Protein AF-A0A075B1C9-F1 (afdb_monomer_lite)

pLDDT: mean 78.65, std 13.09, range [42.47, 95.5]

Sequence (97 aa):
MNSGLLLNLMFSNHENHDIPIAGHLIFKTFQQISERFYWDRMGRDVKFWIRSCKSCVAKKALDAKRNGLLKPILVSKPHEIVGLNFYGPLPKTKTGY

Foldseek 3Di:
DDPVVVVVCVVLLCVCAVPPVNPNDLVSSLVVCVVPDDDPPSNVVSVVVSCPDPVSVVPPPPPCPPPPDDDDDDDDDPPPDDDDDDDDDDDDDPVGD

InterPro domains:
  IPR041588 Integrase zinc-binding domain [PF17921] (15-60)
  IPR052160 Gypsy Retrotransposon Integrase-like [PTHR47266] (14-96)

Structure (mmCIF, N/CA/C/O backbone):
data_AF-A0A075B1C9-F1
#
_entry.id   AF-A0A075B1C9-F1
#
loop_
_atom_site.group_PDB
_atom_site.id
_atom_site.type_symbol
_atom_site.label_atom_id
_atom_site.label_alt_id
_atom_site.label_comp_id
_atom_site.label_asym_id
_atom_site.label_entity_id
_atom_site.label_seq_id
_atom_site.pdbx_PDB_ins_code
_atom_site.Cartn_x
_atom_site.Cartn_y
_atom_site.Cartn_z
_atom_site.occupancy
_atom_site.B_iso_or_equiv
_atom_site.auth_seq_id
_atom_site.auth_comp_id
_atom_site.auth_asym_id
_atom_site.auth_atom_id
_atom_site.pdbx_PDB_model_num
ATOM 1 N N . MET A 1 1 ? 24.234 -14.054 -24.121 1.00 43.59 1 MET A N 1
ATOM 2 C CA . MET A 1 1 ? 23.487 -12.811 -23.819 1.00 43.59 1 MET A CA 1
ATOM 3 C C . MET A 1 1 ? 24.505 -11.764 -23.397 1.00 43.59 1 MET A C 1
ATOM 5 O O . MET A 1 1 ? 25.276 -12.035 -22.490 1.00 43.59 1 MET A O 1
ATOM 9 N N . ASN A 1 2 ? 24.603 -10.663 -24.145 1.00 42.47 2 ASN A N 1
ATOM 10 C CA . ASN A 1 2 ? 25.724 -9.717 -24.091 1.00 42.47 2 ASN A CA 1
ATOM 11 C C . ASN A 1 2 ? 25.720 -8.877 -22.805 1.00 42.47 2 ASN A C 1
ATOM 13 O O . ASN A 1 2 ? 24.765 -8.150 -22.537 1.00 42.47 2 ASN A O 1
ATOM 17 N N . SER A 1 3 ? 26.826 -8.920 -22.066 1.00 45.75 3 SER A N 1
ATOM 18 C CA . SER A 1 3 ? 27.063 -8.228 -20.792 1.00 45.75 3 SER A CA 1
ATOM 19 C C . SER A 1 3 ? 26.883 -6.700 -20.863 1.00 45.75 3 SER A C 1
ATOM 21 O O . SER A 1 3 ? 26.633 -6.065 -19.845 1.00 45.75 3 SER A O 1
ATOM 23 N N . GLY A 1 4 ? 26.959 -6.105 -22.061 1.00 51.78 4 GLY A N 1
ATOM 24 C CA . GLY A 1 4 ? 26.792 -4.663 -22.288 1.00 51.78 4 GLY A CA 1
ATOM 25 C C . GLY A 1 4 ? 25.341 -4.156 -22.330 1.00 51.78 4 GLY A C 1
ATOM 26 O O . GLY A 1 4 ? 25.107 -2.977 -22.079 1.00 51.78 4 GLY A O 1
ATOM 27 N N . LEU A 1 5 ? 24.349 -5.016 -22.595 1.00 54.44 5 LEU A N 1
ATOM 28 C CA . LEU A 1 5 ? 22.931 -4.609 -22.598 1.00 54.44 5 LEU A CA 1
ATOM 29 C C . LEU A 1 5 ? 22.398 -4.376 -21.177 1.00 54.44 5 LEU A C 1
ATOM 31 O O . LEU A 1 5 ? 21.570 -3.497 -20.966 1.00 54.44 5 LEU A O 1
ATOM 35 N N . LEU A 1 6 ? 22.916 -5.111 -20.190 1.00 55.06 6 LEU A N 1
ATOM 36 C CA . LEU A 1 6 ? 22.496 -4.986 -18.792 1.00 55.06 6 LEU A CA 1
ATOM 37 C C . LEU A 1 6 ? 22.875 -3.632 -18.176 1.00 55.06 6 LEU A C 1
ATOM 39 O O . LEU A 1 6 ? 22.073 -3.078 -17.429 1.00 55.06 6 LEU A O 1
ATOM 43 N N . LEU A 1 7 ? 24.042 -3.072 -18.519 1.00 50.31 7 LEU A N 1
ATOM 44 C CA . LEU A 1 7 ? 24.460 -1.763 -18.002 1.00 50.31 7 LEU A CA 1
ATOM 45 C C . LEU A 1 7 ? 23.575 -0.631 -18.546 1.00 50.31 7 LEU A C 1
ATOM 47 O O . LEU A 1 7 ? 23.062 0.171 -17.771 1.00 50.31 7 LEU A O 1
ATOM 51 N N . ASN A 1 8 ? 23.331 -0.600 -19.861 1.00 54.03 8 ASN A N 1
ATOM 52 C CA . ASN A 1 8 ? 22.540 0.464 -20.497 1.00 54.03 8 ASN A CA 1
ATOM 53 C C . ASN A 1 8 ? 21.066 0.455 -20.063 1.00 54.03 8 ASN A C 1
ATOM 55 O O . ASN A 1 8 ? 20.447 1.510 -19.919 1.00 54.03 8 ASN A O 1
ATOM 59 N N . LEU A 1 9 ? 20.512 -0.729 -19.795 1.00 59.38 9 LEU A N 1
ATOM 60 C CA . LEU A 1 9 ? 19.147 -0.867 -19.294 1.00 59.38 9 LEU A CA 1
ATOM 61 C C . LEU A 1 9 ? 19.003 -0.390 -17.850 1.00 59.38 9 LEU A C 1
ATOM 63 O O . LEU A 1 9 ? 17.981 0.195 -17.509 1.00 59.38 9 LEU A O 1
ATOM 67 N N . MET A 1 10 ? 20.012 -0.583 -17.001 1.00 57.00 10 MET A N 1
ATOM 68 C CA . MET A 1 10 ? 19.943 -0.171 -15.596 1.00 57.00 10 MET A CA 1
ATOM 69 C C . MET A 1 10 ? 19.908 1.358 -15.437 1.00 57.00 10 MET A C 1
ATOM 71 O O . MET A 1 10 ? 19.096 1.863 -14.661 1.00 57.00 10 MET A O 1
ATOM 75 N N . PHE A 1 11 ? 20.716 2.093 -16.213 1.00 56.47 11 PHE A N 1
ATOM 76 C CA . PHE A 1 11 ? 20.747 3.563 -16.178 1.00 56.47 11 PHE A CA 1
ATOM 77 C C . PHE A 1 11 ? 19.475 4.191 -16.759 1.00 56.47 11 PHE A C 1
ATOM 79 O O . PHE A 1 11 ? 18.851 5.029 -16.109 1.00 56.47 11 PHE A O 1
ATOM 86 N N . SER A 1 12 ? 19.024 3.729 -17.932 1.00 60.91 12 SER A N 1
ATOM 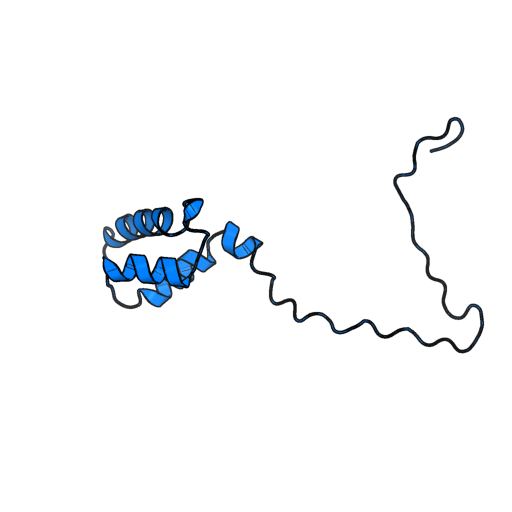87 C CA . SER A 1 12 ? 17.816 4.269 -18.572 1.00 60.91 12 SER A CA 1
ATOM 88 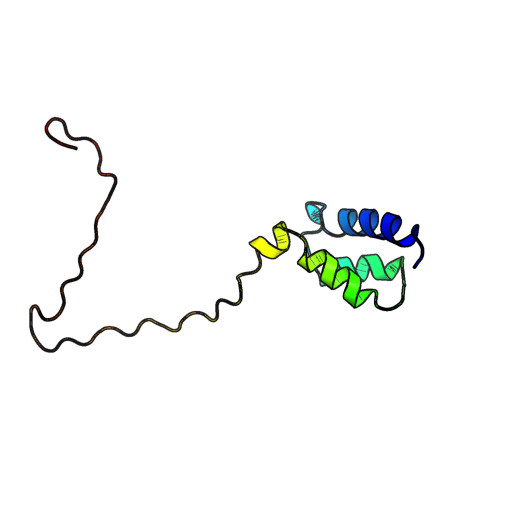C C . SER A 1 12 ? 16.548 3.988 -17.761 1.00 60.91 12 SER A C 1
ATOM 90 O O . SER A 1 12 ? 15.649 4.824 -17.690 1.00 60.91 12 SER A O 1
ATOM 92 N N . ASN A 1 13 ? 16.476 2.832 -17.101 1.00 65.19 13 ASN A N 1
ATOM 93 C CA . ASN A 1 13 ? 15.350 2.501 -16.240 1.00 65.19 13 ASN A CA 1
ATOM 94 C C . ASN A 1 13 ? 15.298 3.412 -15.003 1.00 65.19 13 ASN A C 1
ATOM 96 O O . ASN A 1 13 ? 14.232 3.932 -14.686 1.00 65.19 13 ASN A O 1
ATOM 100 N N . HIS A 1 14 ? 16.431 3.683 -14.348 1.00 68.31 14 HIS A N 1
ATOM 101 C CA . HIS A 1 14 ? 16.468 4.581 -13.189 1.00 68.31 14 HIS A CA 1
ATOM 102 C C . HIS A 1 14 ? 16.069 6.021 -13.568 1.00 68.31 14 HIS A C 1
ATOM 104 O O . HIS A 1 14 ? 15.235 6.634 -12.900 1.00 68.31 14 HIS A O 1
ATOM 110 N N . GLU A 1 15 ? 16.583 6.542 -14.685 1.00 72.44 15 GLU A N 1
ATOM 111 C CA . GLU A 1 15 ? 16.237 7.880 -15.187 1.00 72.44 15 GLU A CA 1
ATOM 112 C C . GLU A 1 15 ? 14.760 8.011 -15.574 1.00 72.44 15 GLU A C 1
ATOM 114 O O . GLU A 1 15 ? 14.142 9.035 -15.316 1.00 72.44 15 GLU A O 1
ATOM 119 N N . ASN A 1 16 ? 14.156 6.976 -16.159 1.00 74.56 16 ASN A N 1
ATOM 120 C CA . ASN A 1 16 ? 12.783 7.057 -16.663 1.00 74.56 16 ASN A CA 1
ATOM 121 C C . ASN A 1 16 ? 11.710 6.643 -15.644 1.00 74.56 16 ASN A C 1
ATOM 123 O O . ASN A 1 16 ? 10.516 6.673 -15.966 1.00 74.56 16 ASN A O 1
ATOM 127 N N . HIS A 1 17 ? 12.098 6.213 -14.441 1.00 84.75 17 HIS A N 1
ATOM 128 C CA . HIS A 1 17 ? 11.156 5.666 -13.462 1.00 84.75 17 HIS A CA 1
ATOM 129 C C . HIS A 1 17 ? 11.478 5.988 -12.002 1.00 84.75 17 HIS A C 1
ATOM 131 O O . HIS A 1 17 ? 10.530 6.216 -11.252 1.00 84.75 17 HIS A O 1
ATOM 137 N N . ASP A 1 18 ? 12.749 6.033 -11.594 1.00 80.62 18 ASP A N 1
ATOM 138 C CA . ASP A 1 18 ? 13.138 6.266 -10.192 1.00 80.62 18 ASP A CA 1
ATOM 139 C C . ASP A 1 18 ? 13.411 7.744 -9.870 1.00 80.62 18 ASP A C 1
ATOM 141 O O . ASP A 1 18 ? 13.507 8.112 -8.698 1.00 80.62 18 ASP A O 1
ATOM 145 N N . ILE A 1 19 ? 13.461 8.627 -10.875 1.00 81.56 19 ILE A N 1
ATOM 146 C CA . ILE A 1 19 ? 13.498 10.071 -10.621 1.00 81.56 19 ILE A CA 1
ATOM 147 C C . ILE A 1 19 ? 12.153 10.555 -10.042 1.00 81.56 19 ILE A C 1
ATOM 149 O O . ILE A 1 19 ? 11.092 10.129 -10.515 1.00 81.56 19 ILE A O 1
ATOM 153 N N . PRO A 1 20 ? 12.149 11.497 -9.075 1.00 74.56 20 PRO A N 1
ATOM 154 C CA . PRO A 1 20 ? 10.922 11.951 -8.409 1.00 74.56 20 PRO A CA 1
ATOM 155 C C . PRO A 1 20 ? 9.812 12.412 -9.367 1.00 74.56 20 PRO A C 1
ATOM 157 O O . PRO A 1 20 ? 8.632 12.171 -9.117 1.00 74.56 20 PRO A O 1
ATOM 160 N N . ILE A 1 21 ? 10.189 13.027 -10.492 1.00 76.25 21 ILE A N 1
ATOM 161 C CA . ILE A 1 21 ? 9.257 13.554 -11.501 1.00 76.25 21 ILE A CA 1
ATOM 162 C C . ILE A 1 21 ? 8.675 12.484 -12.442 1.00 76.25 21 ILE A C 1
ATOM 164 O O . ILE A 1 21 ? 7.659 12.731 -13.089 1.00 76.25 21 ILE A O 1
ATOM 168 N N . ALA A 1 22 ? 9.288 11.299 -12.541 1.00 80.50 22 ALA A N 1
ATOM 169 C CA . ALA A 1 22 ? 8.810 10.224 -13.417 1.00 80.50 22 ALA A CA 1
ATOM 170 C C . ALA A 1 22 ? 7.599 9.485 -12.829 1.00 80.50 22 ALA A C 1
ATOM 172 O O . ALA A 1 22 ? 6.866 8.810 -13.556 1.00 80.50 22 ALA A O 1
ATOM 173 N N . GLY A 1 23 ? 7.374 9.621 -11.518 1.00 79.62 23 GLY A N 1
ATOM 174 C CA . GLY A 1 23 ? 6.166 9.152 -10.842 1.00 79.62 23 GLY A CA 1
ATOM 175 C C . GLY A 1 23 ? 5.967 7.634 -10.861 1.00 79.62 23 GLY A C 1
ATOM 176 O O . GLY A 1 23 ? 4.862 7.180 -10.572 1.00 79.62 23 GLY A O 1
ATOM 177 N N . HIS A 1 24 ? 6.999 6.852 -11.198 1.00 85.81 24 HIS A N 1
ATOM 178 C CA . HIS A 1 24 ? 6.925 5.395 -11.342 1.00 85.81 24 HIS A CA 1
ATOM 179 C C . HIS A 1 24 ? 5.820 4.911 -12.316 1.00 85.81 24 HIS A C 1
ATOM 181 O O . HIS A 1 24 ? 5.133 3.909 -12.086 1.00 85.81 24 HIS A O 1
ATOM 187 N N . LEU A 1 25 ? 5.606 5.646 -13.414 1.00 83.50 25 LEU A N 1
ATOM 188 C CA . LEU A 1 25 ? 4.528 5.388 -14.372 1.00 83.50 25 LEU A CA 1
ATOM 189 C C . LEU A 1 25 ? 4.894 4.295 -15.385 1.00 83.50 25 LEU A C 1
ATOM 191 O O . LEU A 1 25 ? 5.551 4.557 -16.387 1.00 83.50 25 LEU A O 1
ATOM 195 N N . ILE A 1 26 ? 4.367 3.085 -15.179 1.00 80.38 26 ILE A N 1
ATOM 196 C CA . ILE A 1 26 ? 4.734 1.876 -15.942 1.00 80.38 26 ILE A CA 1
ATOM 197 C C . ILE A 1 26 ? 4.690 2.062 -17.467 1.00 80.38 26 ILE A C 1
ATOM 199 O O . ILE A 1 26 ? 5.655 1.750 -18.164 1.00 80.38 26 ILE A O 1
ATOM 203 N N . PHE A 1 27 ? 3.574 2.574 -17.992 1.00 82.88 27 PHE A N 1
ATOM 204 C CA . PHE A 1 27 ? 3.396 2.760 -19.435 1.00 82.88 27 PHE A CA 1
ATOM 205 C C . PHE A 1 27 ? 4.298 3.861 -20.000 1.00 82.88 27 PHE A C 1
ATOM 207 O O . PHE A 1 27 ? 4.857 3.698 -21.080 1.00 82.88 27 PHE A O 1
ATOM 214 N N . LYS A 1 28 ? 4.491 4.950 -19.250 1.00 84.06 28 LYS A N 1
ATOM 215 C CA . LYS A 1 28 ? 5.323 6.086 -19.663 1.00 84.06 28 LYS A CA 1
ATOM 216 C C . LYS A 1 28 ? 6.811 5.732 -19.644 1.00 84.06 28 LYS A C 1
ATOM 218 O O . LYS A 1 28 ? 7.559 6.171 -20.512 1.00 84.06 28 LYS A O 1
ATOM 223 N N . THR A 1 29 ? 7.237 4.927 -18.673 1.00 85.50 29 THR A N 1
ATOM 224 C CA . THR A 1 29 ? 8.589 4.365 -18.622 1.00 85.50 29 THR A CA 1
ATOM 225 C C . THR A 1 29 ? 8.835 3.483 -19.843 1.00 85.50 29 THR A C 1
ATOM 227 O O . THR A 1 29 ? 9.826 3.677 -20.536 1.00 85.50 29 THR A O 1
ATOM 230 N N . PHE A 1 30 ? 7.906 2.577 -20.171 1.00 84.94 30 PHE A N 1
ATOM 231 C CA . PHE A 1 30 ? 8.034 1.741 -21.366 1.00 84.94 30 PHE A CA 1
ATOM 232 C C . PHE A 1 30 ? 8.093 2.566 -22.661 1.00 84.94 30 PHE A C 1
ATOM 234 O O . PHE A 1 30 ? 8.959 2.313 -23.492 1.00 84.94 30 PHE A O 1
ATOM 241 N N . GLN A 1 31 ? 7.226 3.573 -22.808 1.00 87.00 31 GLN A N 1
ATOM 242 C CA . GLN A 1 31 ? 7.206 4.440 -23.987 1.00 87.00 31 GLN A CA 1
ATOM 243 C C . GLN A 1 31 ? 8.543 5.173 -24.183 1.00 87.00 31 GLN A C 1
ATOM 245 O O . GLN A 1 31 ? 9.142 5.059 -25.248 1.00 87.00 31 GLN A O 1
ATOM 250 N N . GLN A 1 32 ? 9.054 5.845 -23.147 1.00 86.00 32 GLN A N 1
ATOM 251 C CA . GLN A 1 32 ? 10.319 6.591 -23.231 1.00 86.00 32 GLN A CA 1
ATOM 252 C C . GLN A 1 32 ? 11.520 5.691 -23.546 1.00 86.00 32 GLN A C 1
ATOM 254 O O . GLN A 1 32 ? 12.416 6.080 -24.29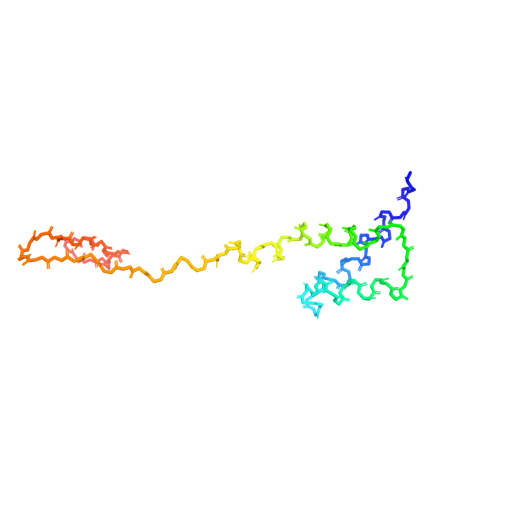1 1.00 86.00 32 GLN A O 1
ATOM 259 N N . ILE A 1 33 ? 11.535 4.468 -23.008 1.00 84.06 33 ILE A N 1
ATOM 260 C CA . ILE A 1 33 ? 12.568 3.481 -23.340 1.00 84.06 33 ILE A CA 1
ATOM 261 C C . ILE A 1 33 ? 12.434 3.058 -24.808 1.00 84.06 33 ILE A C 1
ATOM 263 O O . ILE A 1 33 ? 13.437 3.012 -25.518 1.00 84.06 33 ILE A O 1
ATOM 267 N N . SER A 1 34 ? 11.208 2.808 -25.281 1.00 86.50 34 SER A N 1
ATOM 268 C CA . SER A 1 34 ? 10.944 2.368 -26.659 1.00 86.50 34 SER A CA 1
ATOM 269 C C . SER A 1 34 ? 11.240 3.422 -27.729 1.00 86.50 34 SER A C 1
ATOM 271 O O . SER A 1 34 ? 11.475 3.069 -28.879 1.00 86.50 34 SER A O 1
ATOM 273 N N . GLU A 1 35 ? 11.273 4.705 -27.361 1.00 88.19 35 GLU A N 1
ATOM 274 C CA . GLU A 1 35 ? 11.659 5.798 -28.263 1.00 88.19 35 GLU A CA 1
ATOM 275 C C . GLU A 1 35 ? 13.158 5.782 -28.603 1.00 88.19 35 GLU A C 1
ATOM 277 O O . GLU A 1 35 ? 13.568 6.352 -29.612 1.00 88.19 35 GLU A O 1
ATOM 282 N N . ARG A 1 36 ? 13.987 5.145 -27.765 1.00 84.62 36 ARG A N 1
ATOM 283 C CA . ARG A 1 36 ? 15.456 5.169 -27.889 1.00 84.62 36 ARG A CA 1
ATOM 284 C C . ARG A 1 36 ? 16.073 3.787 -28.069 1.00 84.62 36 ARG A C 1
ATOM 286 O O . ARG A 1 36 ? 17.175 3.677 -28.601 1.00 84.62 36 ARG A O 1
ATOM 293 N N . PHE A 1 37 ? 15.389 2.742 -27.614 1.00 82.19 37 PHE A N 1
ATOM 294 C CA . PHE A 1 37 ? 15.923 1.390 -27.542 1.00 82.19 37 PHE A CA 1
ATOM 295 C C . PHE A 1 37 ? 14.894 0.356 -27.992 1.00 82.19 37 PHE A C 1
ATOM 297 O O . PHE A 1 37 ? 13.691 0.505 -27.790 1.00 82.19 37 PHE A O 1
ATOM 304 N N . TYR A 1 38 ? 15.390 -0.741 -28.558 1.00 83.19 38 TYR A N 1
ATOM 305 C CA . TYR A 1 38 ? 14.592 -1.914 -28.884 1.00 83.19 38 TYR A CA 1
ATOM 306 C C . TYR A 1 38 ? 15.426 -3.182 -28.708 1.00 83.19 38 TYR A C 1
ATOM 308 O O . TYR A 1 38 ? 16.593 -3.227 -29.100 1.00 83.19 38 TYR A O 1
ATOM 316 N N . TRP A 1 39 ? 14.821 -4.219 -28.130 1.00 87.44 39 TRP A N 1
ATOM 317 C CA . TRP A 1 39 ? 15.380 -5.568 -28.083 1.00 87.44 39 TRP A CA 1
ATOM 318 C C . TRP A 1 39 ? 14.269 -6.621 -27.980 1.00 87.44 39 TRP A C 1
ATOM 320 O O . TRP A 1 39 ? 13.123 -6.308 -27.631 1.00 87.44 39 TRP A O 1
ATOM 330 N N . ASP A 1 40 ? 14.608 -7.880 -28.278 1.00 87.81 40 ASP A N 1
ATOM 331 C CA . ASP A 1 40 ? 13.659 -8.991 -28.151 1.00 87.81 40 ASP A CA 1
ATOM 332 C C . ASP A 1 40 ? 13.143 -9.091 -26.709 1.00 87.81 40 ASP A C 1
ATOM 334 O O . ASP A 1 40 ? 13.916 -9.067 -25.756 1.00 87.81 40 ASP A O 1
ATOM 338 N N . ARG A 1 41 ? 11.822 -9.210 -26.547 1.00 85.75 41 ARG A N 1
ATOM 339 C CA . ARG A 1 41 ? 11.127 -9.280 -25.244 1.00 85.75 41 ARG A CA 1
ATOM 340 C C . ARG A 1 41 ? 11.301 -8.059 -24.329 1.00 85.75 41 ARG A C 1
ATOM 342 O O . ARG A 1 41 ? 10.938 -8.154 -23.157 1.00 85.75 41 ARG A O 1
ATOM 349 N N . MET A 1 42 ? 11.681 -6.890 -24.852 1.00 85.50 42 MET A N 1
ATOM 350 C CA . MET A 1 42 ? 11.783 -5.629 -24.095 1.00 85.50 42 MET A CA 1
ATOM 351 C C . MET A 1 42 ? 10.608 -5.357 -23.147 1.00 85.50 42 MET A C 1
ATOM 353 O O . MET A 1 42 ? 10.805 -5.041 -21.975 1.00 85.50 42 MET A O 1
ATOM 357 N N . GLY A 1 43 ? 9.369 -5.536 -23.612 1.00 84.88 43 GLY A N 1
ATOM 358 C CA . GLY A 1 43 ? 8.186 -5.327 -22.769 1.00 84.88 43 GLY A CA 1
ATOM 359 C C . GLY A 1 43 ? 8.114 -6.260 -21.558 1.00 84.88 43 GLY A C 1
ATOM 360 O O . GLY A 1 43 ? 7.626 -5.858 -20.502 1.00 84.88 43 GLY A O 1
ATOM 361 N N . ARG A 1 44 ? 8.626 -7.491 -21.674 1.00 86.69 44 ARG A N 1
ATOM 362 C CA . ARG A 1 44 ? 8.716 -8.437 -20.555 1.00 86.69 44 ARG A CA 1
ATOM 363 C C . ARG A 1 44 ? 9.752 -7.968 -19.543 1.00 86.69 44 ARG A C 1
ATOM 365 O O . ARG A 1 44 ? 9.448 -7.958 -18.352 1.00 86.69 44 ARG A O 1
ATOM 372 N N . ASP A 1 45 ? 10.921 -7.561 -20.018 1.00 85.12 45 ASP A N 1
ATOM 373 C CA . ASP A 1 45 ? 12.049 -7.189 -19.165 1.00 85.12 45 ASP A CA 1
ATOM 374 C C . ASP A 1 45 ? 11.771 -5.889 -18.407 1.00 85.12 45 ASP A C 1
ATOM 376 O O . ASP A 1 45 ? 11.913 -5.846 -17.187 1.00 85.12 45 ASP A O 1
ATOM 380 N N . VAL A 1 46 ? 11.254 -4.862 -19.094 1.00 83.94 46 VAL A N 1
ATOM 381 C CA . VAL A 1 46 ? 10.837 -3.594 -18.469 1.00 83.94 46 VAL A CA 1
ATOM 382 C C . VAL A 1 46 ? 9.735 -3.842 -17.437 1.00 83.94 46 VAL A C 1
ATOM 384 O O . VAL A 1 46 ? 9.807 -3.356 -16.310 1.00 83.94 46 VAL A O 1
ATOM 387 N N . LYS A 1 47 ? 8.730 -4.665 -17.766 1.00 84.81 47 LYS A N 1
ATOM 388 C CA . LYS A 1 47 ? 7.665 -5.030 -16.819 1.00 84.81 47 LYS A CA 1
ATOM 389 C C . LYS A 1 47 ? 8.209 -5.785 -15.604 1.00 84.81 47 LYS A C 1
ATOM 391 O O . LYS A 1 47 ? 7.729 -5.553 -14.495 1.00 84.81 47 LYS A O 1
ATOM 396 N N . PHE A 1 48 ? 9.166 -6.691 -15.794 1.00 85.06 48 PHE A N 1
ATOM 397 C CA . PHE A 1 48 ? 9.802 -7.432 -14.705 1.00 85.06 48 PHE A CA 1
ATOM 398 C C . PHE A 1 48 ? 10.602 -6.497 -13.795 1.00 85.06 48 PHE A C 1
ATOM 400 O O . PHE A 1 48 ? 10.419 -6.525 -12.579 1.00 85.06 48 PHE A O 1
ATOM 407 N N . TRP A 1 49 ? 11.401 -5.607 -14.383 1.00 85.12 49 TRP A N 1
ATOM 408 C CA . TRP A 1 49 ? 12.166 -4.605 -13.652 1.00 85.12 49 TRP A CA 1
ATOM 409 C C . TRP A 1 49 ? 11.257 -3.692 -12.814 1.00 85.12 49 TRP A C 1
ATOM 411 O O . TRP A 1 49 ? 11.431 -3.594 -11.601 1.00 85.12 49 TRP A O 1
ATOM 421 N N . ILE A 1 50 ? 10.196 -3.130 -13.399 1.00 82.44 50 ILE A N 1
ATOM 422 C CA . ILE A 1 50 ? 9.229 -2.280 -12.679 1.00 82.44 50 ILE A CA 1
ATOM 423 C C . ILE A 1 50 ? 8.544 -3.036 -11.529 1.00 82.44 50 ILE A C 1
ATOM 425 O O . ILE A 1 50 ? 8.318 -2.475 -10.457 1.00 82.44 50 ILE A O 1
ATOM 429 N N . ARG A 1 51 ? 8.225 -4.327 -11.715 1.00 81.31 51 ARG A N 1
ATOM 430 C CA . ARG A 1 51 ? 7.668 -5.185 -10.650 1.00 81.31 51 ARG A CA 1
ATOM 431 C C . ARG A 1 51 ? 8.658 -5.456 -9.517 1.00 81.31 51 ARG A C 1
ATOM 433 O O . ARG A 1 51 ? 8.208 -5.814 -8.435 1.00 81.31 51 ARG A O 1
ATOM 440 N N . SER A 1 52 ? 9.958 -5.289 -9.746 1.00 82.06 52 SER A N 1
ATOM 441 C CA . SER A 1 52 ? 10.983 -5.387 -8.701 1.00 82.06 52 SER A CA 1
ATOM 442 C C . SER A 1 52 ? 11.178 -4.080 -7.915 1.00 82.06 52 SER A C 1
ATOM 444 O O . SER A 1 52 ? 11.808 -4.093 -6.857 1.00 82.06 52 SER A O 1
ATOM 446 N N . CYS A 1 53 ? 10.615 -2.951 -8.371 1.00 85.62 53 CYS A N 1
ATOM 447 C CA . CYS A 1 53 ? 10.751 -1.675 -7.671 1.00 85.62 53 CYS A CA 1
ATOM 448 C C . CYS A 1 53 ? 9.982 -1.666 -6.341 1.00 85.62 53 CYS A C 1
ATOM 450 O O . CYS A 1 53 ? 8.756 -1.789 -6.307 1.00 85.62 53 CYS A O 1
ATOM 452 N N . LYS A 1 54 ? 10.699 -1.412 -5.239 1.00 83.94 54 LYS A N 1
ATOM 453 C CA . LYS A 1 54 ? 10.138 -1.365 -3.877 1.00 83.94 54 LYS A CA 1
ATOM 454 C C . LYS A 1 54 ? 9.027 -0.321 -3.719 1.00 83.94 54 LYS A C 1
ATOM 456 O O . LYS A 1 54 ? 8.017 -0.615 -3.092 1.00 83.94 54 LYS A O 1
ATOM 461 N N . SER A 1 55 ? 9.184 0.864 -4.317 1.00 83.44 55 SER A N 1
ATOM 462 C CA . SER A 1 55 ? 8.176 1.941 -4.294 1.00 83.44 55 SER A CA 1
ATOM 463 C C . SER A 1 55 ? 6.887 1.515 -5.009 1.00 83.44 55 SER A C 1
ATOM 465 O O . SER A 1 55 ? 5.788 1.670 -4.473 1.00 83.44 55 SER A O 1
ATOM 467 N N . CYS A 1 56 ? 7.018 0.892 -6.185 1.00 84.56 56 CYS A N 1
ATOM 468 C CA . CYS A 1 56 ? 5.889 0.358 -6.949 1.00 84.56 56 CYS A CA 1
ATOM 469 C C . CYS A 1 56 ? 5.179 -0.782 -6.223 1.00 84.56 56 CYS A C 1
ATOM 471 O O . CYS A 1 56 ? 3.951 -0.832 -6.214 1.00 84.56 56 CYS A O 1
ATOM 473 N N . VAL A 1 57 ? 5.945 -1.697 -5.627 1.00 82.69 57 VAL A N 1
ATOM 474 C CA . VAL A 1 57 ? 5.412 -2.842 -4.882 1.00 82.69 57 VAL A CA 1
ATOM 475 C C . VAL A 1 57 ? 4.687 -2.381 -3.620 1.00 82.69 57 VAL A C 1
ATOM 477 O O . VAL A 1 57 ? 3.567 -2.816 -3.393 1.00 82.69 57 VAL A O 1
ATOM 480 N N . ALA A 1 58 ? 5.264 -1.457 -2.847 1.00 82.88 58 ALA A N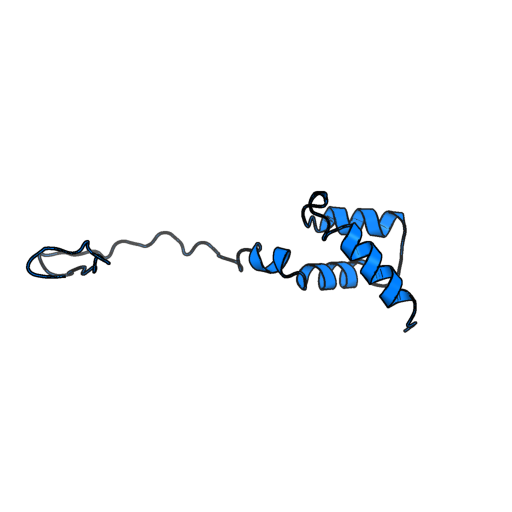 1
ATOM 481 C CA . ALA A 1 58 ? 4.644 -0.943 -1.625 1.00 82.88 58 ALA A CA 1
ATOM 482 C C . ALA A 1 58 ? 3.336 -0.176 -1.887 1.00 82.88 58 ALA A C 1
ATOM 484 O O . ALA A 1 58 ? 2.423 -0.212 -1.066 1.00 82.88 58 ALA A O 1
ATOM 485 N N . LYS A 1 59 ? 3.233 0.519 -3.030 1.00 75.56 59 LYS A N 1
ATOM 486 C CA . LYS A 1 59 ? 2.034 1.283 -3.419 1.00 75.56 59 LYS A CA 1
ATOM 487 C C . LYS A 1 59 ? 0.962 0.441 -4.099 1.00 75.56 59 LYS A C 1
ATOM 489 O O . LYS A 1 59 ? -0.209 0.820 -4.084 1.00 75.56 59 LYS A O 1
ATOM 494 N N . LYS A 1 60 ? 1.332 -0.672 -4.735 1.00 71.12 60 LYS A N 1
ATOM 495 C CA . LYS A 1 60 ? 0.348 -1.599 -5.290 1.00 71.12 60 LYS A CA 1
ATOM 496 C C . LYS A 1 60 ? -0.361 -2.267 -4.122 1.00 71.12 60 LYS A C 1
ATOM 498 O O . LYS A 1 60 ? 0.195 -3.149 -3.478 1.00 71.12 60 LYS A O 1
ATOM 503 N N . ALA A 1 61 ? -1.600 -1.844 -3.875 1.00 64.88 61 ALA A N 1
ATOM 504 C CA . ALA A 1 61 ? -2.521 -2.605 -3.049 1.00 64.88 61 ALA A CA 1
ATOM 505 C C . ALA A 1 61 ? -2.508 -4.048 -3.570 1.00 64.88 61 ALA A C 1
ATOM 507 O O . ALA A 1 61 ? -2.825 -4.283 -4.737 1.00 64.88 61 ALA A O 1
ATOM 508 N N . LEU A 1 62 ? -2.048 -4.979 -2.735 1.00 63.22 62 LEU A N 1
ATOM 509 C CA . LEU A 1 62 ? -2.027 -6.409 -3.018 1.00 63.22 62 LEU A CA 1
ATOM 510 C C . LEU A 1 62 ? -3.471 -6.857 -3.201 1.00 63.22 62 LEU A C 1
ATOM 512 O O . LEU A 1 62 ? -4.114 -7.134 -2.199 1.00 63.22 62 LEU A O 1
ATOM 516 N N . ASP A 1 63 ? -3.988 -6.804 -4.432 1.00 59.34 63 ASP A N 1
ATOM 517 C CA . ASP A 1 63 ? -5.315 -7.267 -4.853 1.00 59.34 63 ASP A CA 1
ATOM 518 C C . ASP A 1 63 ? -6.331 -7.334 -3.711 1.00 59.34 63 ASP A C 1
ATOM 520 O O . ASP A 1 63 ? -6.914 -8.379 -3.414 1.00 59.34 63 ASP A O 1
ATOM 524 N N . ALA A 1 64 ? -6.550 -6.197 -3.050 1.00 60.56 64 ALA A N 1
ATOM 525 C CA . ALA A 1 64 ? -7.614 -6.086 -2.082 1.00 60.56 64 ALA A CA 1
ATOM 526 C C . ALA A 1 64 ? -8.889 -5.963 -2.910 1.00 60.56 64 ALA A C 1
ATOM 528 O O . ALA A 1 64 ? -9.456 -4.878 -3.061 1.00 60.56 64 ALA A O 1
ATOM 529 N N . LYS A 1 65 ? -9.349 -7.095 -3.467 1.00 63.50 65 LYS A N 1
ATOM 530 C CA . LYS A 1 65 ? -10.783 -7.334 -3.592 1.00 63.50 65 LYS A CA 1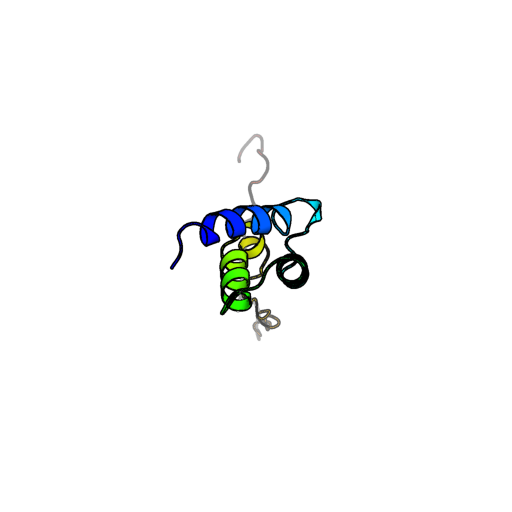
ATOM 531 C C . LYS A 1 65 ? -11.320 -6.886 -2.250 1.00 63.50 65 LYS A C 1
ATOM 533 O O . LYS A 1 65 ? -11.000 -7.500 -1.237 1.00 63.50 65 LYS A O 1
ATOM 538 N N . ARG A 1 66 ? -11.996 -5.736 -2.237 1.00 61.69 66 ARG A N 1
ATOM 539 C CA . ARG A 1 66 ? -12.605 -5.208 -1.026 1.00 61.69 66 ARG A CA 1
ATOM 540 C C . ARG A 1 66 ? -13.408 -6.372 -0.480 1.00 61.69 66 ARG A C 1
ATOM 542 O O . ARG A 1 66 ? -14.342 -6.813 -1.152 1.00 61.69 66 ARG A O 1
ATOM 549 N N . ASN A 1 67 ? -12.975 -6.928 0.652 1.00 63.09 67 ASN A N 1
ATOM 550 C CA . ASN A 1 67 ? -13.791 -7.867 1.399 1.00 63.09 67 ASN A CA 1
ATOM 551 C C . ASN A 1 67 ? -15.136 -7.154 1.489 1.00 63.09 67 ASN A C 1
ATOM 553 O O . ASN A 1 67 ? -15.168 -5.990 1.897 1.00 63.09 67 ASN A O 1
ATOM 557 N N . GLY A 1 68 ? -16.180 -7.751 0.908 1.00 74.94 68 GLY A N 1
ATOM 558 C CA . GLY A 1 68 ? -17.478 -7.095 0.798 1.00 74.94 68 GLY A CA 1
ATOM 559 C C . GLY A 1 68 ? -17.936 -6.575 2.161 1.00 74.94 68 GLY A C 1
ATOM 560 O O . GLY A 1 68 ? -17.344 -6.900 3.191 1.00 74.94 68 GLY A O 1
ATOM 561 N N . LEU A 1 69 ? -18.993 -5.763 2.181 1.00 82.19 69 LEU A N 1
ATOM 562 C CA . LEU A 1 69 ? -19.496 -5.212 3.439 1.00 82.19 69 LEU A CA 1
ATOM 563 C C . LEU A 1 69 ? -19.659 -6.319 4.488 1.00 82.19 69 LEU A C 1
ATOM 565 O O . LEU A 1 69 ? -20.255 -7.366 4.209 1.00 82.19 69 LEU A O 1
ATOM 569 N N . LEU A 1 70 ? -19.119 -6.075 5.684 1.00 82.44 70 LEU A N 1
ATOM 570 C CA . LEU A 1 70 ? -19.356 -6.944 6.827 1.00 82.44 70 LEU A CA 1
ATOM 571 C C . LEU A 1 70 ? -20.867 -7.006 7.053 1.00 82.44 70 LEU A C 1
ATOM 573 O O . LEU A 1 70 ? -21.528 -5.972 7.170 1.00 82.44 70 LEU A O 1
ATOM 577 N N . LYS A 1 71 ? -21.419 -8.218 7.077 1.00 86.50 71 LYS A N 1
ATOM 578 C CA . LYS A 1 71 ? -22.820 -8.414 7.441 1.00 86.50 71 LYS A CA 1
ATOM 579 C C . LYS A 1 71 ? -22.935 -8.358 8.967 1.00 86.50 71 LYS A C 1
ATOM 581 O O . LYS A 1 71 ? -22.132 -9.012 9.635 1.00 86.50 71 LYS A O 1
ATOM 586 N N . PRO A 1 72 ? -23.904 -7.610 9.522 1.00 86.69 72 PRO A N 1
ATOM 587 C CA . PRO A 1 72 ? -24.174 -7.639 10.953 1.00 86.69 72 PRO A CA 1
ATOM 588 C C . PRO A 1 72 ? -24.501 -9.058 11.423 1.00 86.69 72 PRO A C 1
ATOM 590 O O . PRO A 1 72 ? -25.143 -9.822 10.698 1.00 86.69 72 PRO A O 1
ATOM 593 N N . ILE A 1 73 ? -24.099 -9.394 12.648 1.00 89.62 73 ILE A N 1
ATOM 594 C CA . ILE A 1 73 ? -24.536 -10.631 13.296 1.00 89.62 73 ILE A CA 1
ATOM 595 C C . ILE A 1 73 ? -25.926 -10.368 13.876 1.00 89.62 73 ILE A C 1
ATOM 597 O O . ILE A 1 73 ? -26.099 -9.456 14.685 1.00 89.62 73 ILE A O 1
ATOM 601 N N . LEU A 1 74 ? -26.922 -11.125 13.418 1.00 93.31 74 LEU A N 1
ATOM 602 C CA . LEU A 1 74 ? -28.296 -10.991 13.894 1.00 93.31 74 LEU A CA 1
ATOM 603 C C . LEU A 1 74 ? -28.420 -11.596 15.297 1.00 93.31 74 LEU A C 1
ATOM 605 O O . LEU A 1 74 ? -28.005 -12.732 15.514 1.00 93.31 74 LEU A O 1
ATOM 609 N N . VAL A 1 75 ? -29.019 -10.839 16.215 1.00 93.81 75 VAL A N 1
ATOM 610 C CA . VAL A 1 75 ? -29.370 -11.274 17.574 1.00 93.81 75 VAL A CA 1
ATOM 611 C C . VAL A 1 75 ? -30.879 -11.144 17.771 1.00 93.81 75 VAL A C 1
ATOM 613 O O . VAL A 1 75 ? -31.506 -10.216 17.262 1.00 93.81 75 VAL A O 1
ATOM 616 N N . SER A 1 76 ? -31.464 -12.103 18.476 1.00 94.25 76 SER A N 1
ATOM 617 C CA . SER A 1 76 ? -32.889 -12.237 18.767 1.00 94.25 76 SER A CA 1
ATOM 618 C C . SER A 1 76 ? -33.261 -11.838 20.197 1.00 94.25 76 SER A C 1
ATOM 620 O O . SER A 1 76 ? -34.425 -11.530 20.459 1.00 94.25 76 SER A O 1
ATOM 622 N N . LYS A 1 77 ? -32.296 -11.838 21.129 1.00 95.06 77 LYS A N 1
ATOM 623 C CA . LYS A 1 77 ? -32.515 -11.563 22.558 1.00 95.06 77 LYS A CA 1
ATOM 624 C C . LYS A 1 77 ? -31.373 -10.737 23.166 1.00 95.06 77 LYS A C 1
ATOM 626 O O . LYS A 1 77 ? -30.252 -10.756 22.654 1.00 95.06 77 LYS A O 1
ATOM 631 N N . PRO A 1 78 ? -31.623 -10.026 24.282 1.00 93.88 78 PRO A N 1
ATOM 632 C CA . PRO A 1 78 ? -30.562 -9.358 25.029 1.00 93.88 78 PRO A CA 1
ATOM 633 C C . PRO A 1 78 ? -29.452 -10.330 25.460 1.00 93.88 78 PRO A C 1
ATOM 635 O O . PRO A 1 78 ? -29.726 -11.474 25.813 1.00 93.88 78 PRO A O 1
ATOM 638 N N . HIS A 1 79 ? -28.210 -9.839 25.468 1.00 91.81 79 HIS A N 1
ATOM 639 C CA . HIS A 1 79 ? -27.001 -10.543 25.932 1.00 91.81 79 HIS A CA 1
ATOM 640 C C . HIS A 1 79 ? -26.536 -11.745 25.090 1.00 91.81 79 HIS A C 1
ATOM 642 O O . HIS A 1 79 ? -25.648 -12.475 25.520 1.00 91.81 79 HIS A O 1
ATOM 648 N N . GLU A 1 80 ? -27.064 -11.938 23.880 1.00 95.50 80 GLU A N 1
ATOM 649 C CA . GLU A 1 80 ? -26.590 -13.005 22.984 1.00 95.50 80 GLU A CA 1
ATOM 650 C C . GLU A 1 80 ? -25.172 -12.757 22.441 1.00 95.50 80 GLU A C 1
ATOM 652 O O . GLU A 1 80 ? -24.451 -13.712 22.160 1.00 95.50 80 GLU A O 1
ATOM 657 N N . ILE A 1 81 ? -24.751 -11.491 22.309 1.00 93.88 81 ILE A N 1
ATOM 658 C CA . ILE A 1 81 ? -23.398 -11.106 21.879 1.00 93.88 81 ILE A CA 1
ATOM 659 C C . ILE A 1 81 ? -22.900 -9.925 22.714 1.00 93.88 81 ILE A C 1
ATOM 661 O O . ILE A 1 81 ? -23.609 -8.933 22.883 1.00 93.88 81 ILE A O 1
ATOM 665 N N . VAL A 1 82 ? -21.651 -10.012 23.182 1.00 92.50 82 VAL A N 1
ATOM 666 C CA . VAL A 1 82 ? -20.938 -8.930 23.875 1.00 92.50 82 VAL A CA 1
ATOM 667 C C . VAL A 1 82 ? -19.668 -8.594 23.095 1.00 92.50 82 VAL A C 1
ATOM 669 O O . VAL A 1 82 ? -18.783 -9.433 22.942 1.00 92.50 82 VAL A O 1
ATOM 672 N N . GLY A 1 83 ? -19.582 -7.363 22.591 1.00 91.69 83 GLY A N 1
ATOM 673 C CA . GLY A 1 83 ? -18.363 -6.828 21.991 1.00 91.69 83 GLY A CA 1
ATOM 674 C C . GLY A 1 83 ? -17.488 -6.187 23.062 1.00 91.69 83 GLY A C 1
ATOM 675 O O . GLY A 1 83 ? -17.924 -5.251 23.728 1.00 91.69 83 GLY A O 1
ATOM 676 N N . LEU A 1 84 ? -16.259 -6.673 23.218 1.00 94.44 84 LEU A N 1
ATOM 677 C CA . LEU A 1 84 ? -15.260 -6.071 24.096 1.00 94.44 84 LEU A CA 1
ATOM 678 C C . LEU A 1 84 ? -14.175 -5.418 23.241 1.00 94.44 84 LEU A C 1
ATOM 680 O O . LEU A 1 84 ? -13.634 -6.048 22.336 1.00 94.44 84 LEU A O 1
ATOM 684 N N . ASN A 1 85 ? -13.838 -4.171 23.552 1.00 89.12 85 ASN A N 1
ATOM 685 C CA . ASN A 1 85 ? -12.685 -3.496 22.977 1.00 89.12 85 ASN A CA 1
ATOM 686 C C . ASN A 1 85 ? -11.859 -2.855 24.091 1.00 89.12 85 ASN A C 1
ATOM 688 O O . ASN A 1 85 ? -12.417 -2.295 25.035 1.00 89.12 85 ASN A O 1
ATOM 692 N N . PHE A 1 86 ? -10.537 -2.915 23.960 1.00 89.50 86 PHE A N 1
ATOM 693 C CA . PHE A 1 86 ? -9.625 -2.220 24.859 1.00 89.50 86 PHE A CA 1
ATOM 694 C C . PHE A 1 86 ? -9.236 -0.879 24.247 1.00 89.50 86 PHE A C 1
ATOM 696 O O . PHE A 1 86 ? -8.907 -0.789 23.065 1.00 89.50 86 PHE A O 1
ATOM 703 N N . TYR A 1 87 ? -9.246 0.162 25.069 1.00 85.62 87 TYR A N 1
ATOM 704 C CA . TYR A 1 87 ? -8.755 1.480 24.693 1.00 85.62 87 TYR A CA 1
ATOM 705 C C . TYR A 1 87 ? -7.412 1.726 25.372 1.00 85.62 87 TYR A C 1
ATOM 707 O O . TYR A 1 87 ? -7.265 1.475 26.568 1.00 85.62 87 TYR A O 1
ATOM 715 N N . GLY A 1 88 ? -6.429 2.223 24.619 1.00 87.94 88 GLY A N 1
ATOM 716 C CA . GLY A 1 88 ? -5.138 2.581 25.189 1.00 87.94 88 GLY A CA 1
ATOM 717 C C . GLY A 1 88 ? -4.084 3.023 24.169 1.00 87.94 88 GLY A C 1
ATOM 718 O O . GLY A 1 88 ? -4.284 2.852 22.965 1.00 87.94 88 GLY A O 1
ATOM 719 N N . PRO A 1 89 ? -2.956 3.574 24.657 1.00 88.56 89 PRO A N 1
ATOM 720 C CA . PRO A 1 89 ? -2.649 3.810 26.073 1.00 88.56 89 PRO A CA 1
ATOM 721 C C . PRO A 1 89 ? -3.447 4.989 26.648 1.00 88.56 89 PRO A C 1
ATOM 723 O O . PRO A 1 89 ? -3.605 6.022 25.999 1.00 88.56 89 PRO A O 1
ATOM 726 N N . LEU A 1 90 ? -3.968 4.824 27.864 1.00 87.69 90 LEU A N 1
ATOM 727 C CA . LEU A 1 90 ? -4.658 5.901 28.572 1.00 87.69 90 LEU A CA 1
ATOM 728 C C . LEU A 1 90 ? -3.632 6.822 29.265 1.00 87.69 90 LEU A C 1
ATOM 730 O O . LEU A 1 90 ? -2.538 6.360 29.605 1.00 87.69 90 LEU A O 1
ATOM 734 N N . PRO A 1 91 ? -3.942 8.120 29.443 1.00 88.81 91 PRO A N 1
ATOM 735 C CA . PRO A 1 91 ? -3.054 9.054 30.128 1.00 88.81 91 PRO A CA 1
ATOM 736 C C . PRO A 1 91 ? -2.815 8.665 31.579 1.00 88.81 91 PRO A C 1
ATOM 738 O O . PRO A 1 91 ? -3.730 8.161 32.228 1.00 88.81 91 PRO A O 1
ATOM 741 N N . LYS A 1 92 ? -1.626 9.021 32.088 1.00 88.25 92 LYS A N 1
ATOM 742 C CA . LYS A 1 92 ? -1.267 8.704 33.461 1.00 88.25 92 LYS A CA 1
ATOM 743 C C . LYS A 1 92 ? -2.107 9.450 34.494 1.00 88.25 92 LYS A C 1
ATOM 745 O O . LYS A 1 92 ? -2.048 10.681 34.527 1.00 88.25 92 LYS A O 1
ATOM 750 N N . THR A 1 93 ? -2.837 8.757 35.366 1.00 88.62 93 THR A N 1
ATOM 751 C CA . THR A 1 93 ? -3.494 9.384 36.523 1.00 88.62 93 THR A CA 1
ATOM 752 C C . THR A 1 93 ? -2.590 9.341 37.758 1.00 88.62 93 THR A C 1
ATOM 754 O O . THR A 1 93 ? -1.649 8.558 37.863 1.00 88.62 93 THR A O 1
ATOM 757 N N . LYS A 1 94 ? -2.850 10.220 38.732 1.00 83.19 94 LYS A N 1
ATOM 758 C CA . LYS A 1 94 ? -2.002 10.352 39.932 1.00 83.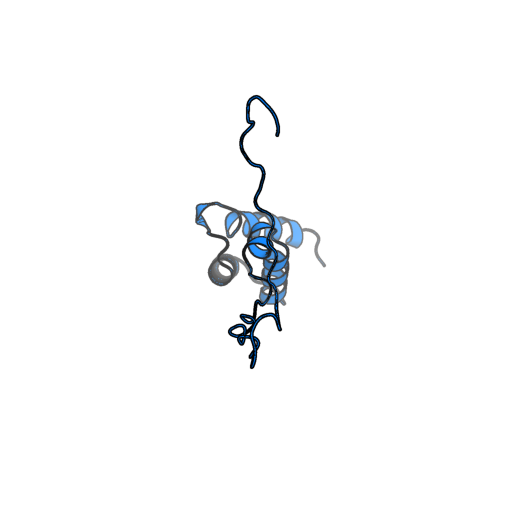19 94 LYS A CA 1
ATOM 759 C C . LYS A 1 94 ? -2.027 9.115 40.843 1.00 83.19 94 LYS A C 1
ATOM 761 O O . LYS A 1 94 ? -1.139 8.972 41.674 1.00 83.19 94 LYS A O 1
ATOM 766 N N . THR A 1 95 ? -3.034 8.251 40.710 1.00 84.25 95 THR A N 1
ATOM 767 C CA . THR A 1 95 ? -3.286 7.105 41.605 1.00 84.25 95 THR A CA 1
ATOM 768 C C . THR A 1 95 ? -3.339 5.759 40.876 1.00 84.25 95 THR A C 1
ATOM 770 O O . THR A 1 95 ? -3.661 4.745 41.485 1.00 84.25 95 THR A O 1
ATOM 773 N N . GLY A 1 96 ? -3.056 5.727 39.576 1.00 67.31 96 GLY A N 1
ATOM 774 C CA . GLY A 1 96 ? -3.151 4.536 38.728 1.00 67.31 96 GLY A CA 1
ATOM 775 C C . GLY A 1 96 ? -2.957 4.919 37.267 1.00 67.31 96 GLY A C 1
ATOM 776 O O . GLY A 1 96 ? -3.099 6.101 36.985 1.00 67.31 96 GLY A O 1
ATOM 777 N N . TYR A 1 97 ? -2.597 3.943 36.417 1.00 54.84 97 TYR A N 1
ATOM 778 C CA . TYR A 1 97 ? -1.965 4.111 35.092 1.00 54.84 97 TYR A CA 1
ATOM 779 C C . TYR A 1 97 ? -1.773 5.531 34.649 1.00 54.84 97 TYR A C 1
ATOM 781 O O . TYR A 1 97 ? -2.806 6.172 34.361 1.00 54.84 97 TYR A O 1
#

Organism: Rozella allomycis (strain CSF55) (NCBI:txid988480)

Secondary structure (DSSP, 8-state):
--HHHHHHHHHHHIIIIISGGGTT-HHHHHHHHHTT---TTHHHHHHHHHHH-HHHHHHS------PPPPPPPP-SSTTS--------PPPPBTTB-

Radius of gyration: 25.88 Å; chains: 1; bounding box: 60×27×70 Å